Protein AF-A0A937ZPH6-F1 (afdb_monomer)

Solvent-accessible surface area (backbone atoms only — not comparable to full-atom values): 7398 Å² total; per-residue (Å²): 128,70,61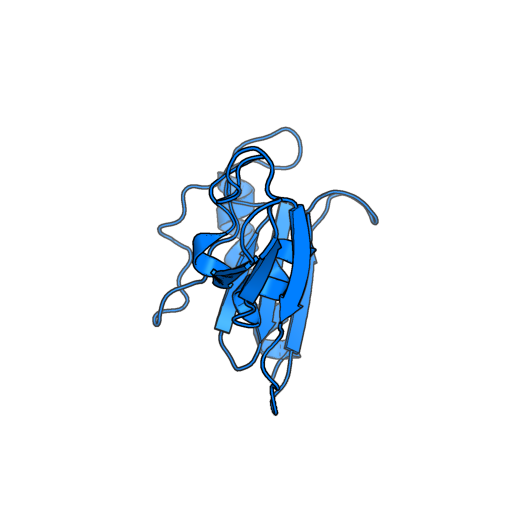,64,18,46,36,38,20,48,66,16,31,41,28,33,34,44,98,85,53,72,51,74,38,49,36,84,64,31,54,69,30,74,96,38,57,67,72,56,93,73,49,42,81,76,47,76,49,64,61,92,74,94,63,47,62,28,74,43,72,44,45,92,50,93,90,52,72,41,45,36,29,35,16,35,26,74,85,34,43,9,34,20,59,30,34,65,32,57,44,72,45,56,95,84,65,62,67,84,88,61,73,52,46,70,56,99,84,42,46,28,67,54,41,67,67,48,45,64,59,52,48,53,52,31,51,62,68,37,107

Sequence (131 aa):
ADYPVALLAAAAEIEVTSAREARKIPAREFFKGLFETALASGEIVTAIHIPAQCGKAAYEKLSLVVGDFAIVSVAVVEGRIAVGGCTPAPVLLGAEKDAAGLEFMNDQRASAAYRRKVLPEIIRRTVKRCS

Mean predicted aligned error: 3.23 Å

Foldseek 3Di:
DQVLQQQLQLQKWWWKDAPPDIDTHTSQQAWDFAVDGPDDPRIDGDDIGRPDAPAFKFKDFDFPDPPDQGCKIWIHGPNWIWMDPFARGIDTADPVNDDQPGDGDQDPGHGNVVSNVCVVVNRVVRVVVRD

pLDDT: mean 94.97, std 4.39, range [73.38, 98.62]

Structure (mmCIF, N/CA/C/O backbone):
data_AF-A0A937ZPH6-F1
#
_entry.id   AF-A0A937ZPH6-F1
#
loop_
_atom_site.group_PDB
_atom_site.id
_atom_site.type_symbol
_atom_site.label_atom_id
_atom_site.label_alt_id
_atom_site.label_comp_id
_atom_site.label_asym_id
_atom_site.label_entity_id
_atom_site.label_seq_id
_atom_site.pdbx_PDB_ins_code
_atom_site.Cartn_x
_atom_site.Cartn_y
_atom_site.Cartn_z
_atom_site.occupancy
_atom_site.B_iso_or_equiv
_atom_site.auth_seq_id
_atom_site.auth_comp_id
_atom_site.auth_asym_id
_atom_site.auth_atom_id
_atom_site.pdbx_PDB_model_num
ATOM 1 N N . ALA A 1 1 ? 3.275 7.443 1.120 1.00 84.31 1 ALA A N 1
ATOM 2 C CA . ALA A 1 1 ? 3.720 6.573 2.229 1.00 84.31 1 ALA A CA 1
ATOM 3 C C . ALA A 1 1 ? 3.919 5.155 1.706 1.00 84.31 1 ALA A C 1
ATOM 5 O O . ALA A 1 1 ? 3.234 4.793 0.756 1.00 84.31 1 ALA A O 1
ATOM 6 N N . AS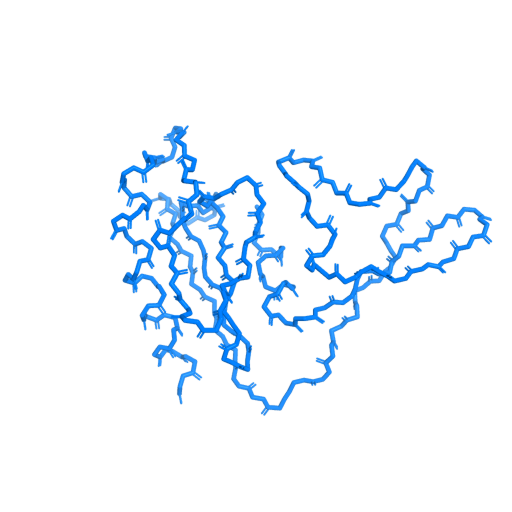P A 1 2 ? 4.836 4.382 2.292 1.00 92.75 2 ASP A N 1
ATOM 7 C CA . ASP A 1 2 ? 5.174 3.030 1.816 1.00 92.75 2 ASP A CA 1
ATOM 8 C C . ASP A 1 2 ? 4.249 1.942 2.411 1.00 92.75 2 ASP A C 1
ATOM 10 O O . ASP A 1 2 ? 3.799 1.048 1.695 1.00 92.75 2 ASP A O 1
ATOM 14 N N . TYR A 1 3 ? 3.870 2.063 3.692 1.00 95.31 3 TYR A N 1
ATOM 15 C CA . TYR A 1 3 ? 3.039 1.070 4.391 1.00 95.31 3 TYR A CA 1
ATOM 16 C C . TYR A 1 3 ? 1.689 0.748 3.728 1.00 95.31 3 TYR A C 1
ATOM 18 O O . TYR A 1 3 ? 1.369 -0.435 3.643 1.00 95.31 3 TYR A O 1
ATOM 26 N N . PRO A 1 4 ? 0.901 1.720 3.217 1.00 96.88 4 PRO A N 1
ATOM 27 C CA . PRO A 1 4 ? -0.414 1.424 2.644 1.00 96.88 4 PRO A CA 1
ATOM 28 C C . PRO A 1 4 ? -0.390 0.377 1.525 1.00 96.88 4 PRO A C 1
ATOM 30 O O . PRO A 1 4 ? -1.263 -0.483 1.463 1.00 96.88 4 PRO A O 1
ATOM 33 N N . VAL A 1 5 ? 0.641 0.406 0.676 1.00 97.75 5 VAL A N 1
ATOM 34 C CA . VAL A 1 5 ? 0.803 -0.543 -0.436 1.00 97.75 5 VAL A CA 1
ATOM 35 C C . VAL A 1 5 ? 1.112 -1.943 0.091 1.00 97.75 5 VAL A C 1
ATOM 37 O O . VAL A 1 5 ? 0.517 -2.920 -0.359 1.00 97.75 5 VAL A O 1
ATOM 40 N N . ALA A 1 6 ? 2.003 -2.043 1.081 1.00 97.12 6 ALA A N 1
ATOM 41 C CA . ALA A 1 6 ? 2.358 -3.315 1.705 1.00 97.12 6 ALA A CA 1
ATOM 42 C C . ALA A 1 6 ? 1.166 -3.944 2.443 1.00 97.12 6 ALA A C 1
ATOM 44 O O . ALA A 1 6 ? 0.889 -5.127 2.261 1.00 97.12 6 ALA A O 1
ATOM 45 N N . LEU A 1 7 ? 0.424 -3.148 3.219 1.00 97.81 7 LEU A N 1
ATOM 46 C CA . LEU A 1 7 ? -0.768 -3.604 3.941 1.00 97.81 7 LEU A CA 1
ATOM 47 C C . LEU A 1 7 ? -1.875 -4.063 2.989 1.00 97.81 7 LEU A C 1
ATOM 49 O O . LEU A 1 7 ? -2.535 -5.070 3.247 1.00 97.81 7 LEU A O 1
ATOM 53 N N . LEU A 1 8 ? -2.043 -3.361 1.867 1.00 97.62 8 LEU A N 1
ATOM 54 C CA . LEU A 1 8 ? -2.999 -3.737 0.836 1.00 97.62 8 LEU A CA 1
ATOM 55 C C . LEU A 1 8 ? -2.635 -5.076 0.177 1.00 97.62 8 LEU A C 1
ATOM 57 O O . LEU A 1 8 ? -3.492 -5.951 0.067 1.00 97.62 8 LEU A O 1
ATOM 61 N N . ALA A 1 9 ? -1.368 -5.273 -0.205 1.00 97.19 9 ALA A N 1
ATOM 62 C CA . ALA A 1 9 ? -0.902 -6.549 -0.756 1.00 97.19 9 ALA A CA 1
ATOM 63 C C . ALA A 1 9 ? -1.013 -7.698 0.261 1.00 97.19 9 ALA A C 1
ATOM 65 O O . ALA A 1 9 ? -1.369 -8.820 -0.103 1.00 97.19 9 ALA A O 1
ATOM 66 N N . ALA A 1 10 ? -0.756 -7.417 1.541 1.00 97.06 10 ALA A N 1
ATOM 67 C CA . ALA A 1 10 ? -0.835 -8.390 2.627 1.00 97.06 10 ALA A 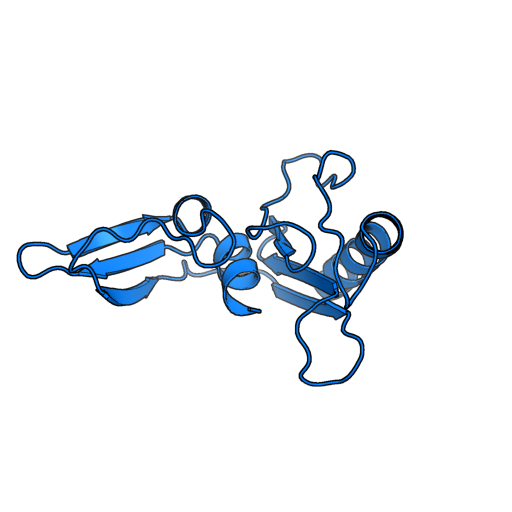CA 1
ATOM 68 C C . ALA A 1 10 ? -2.271 -8.746 3.052 1.00 97.06 10 ALA A C 1
ATOM 70 O O . ALA A 1 10 ? -2.436 -9.568 3.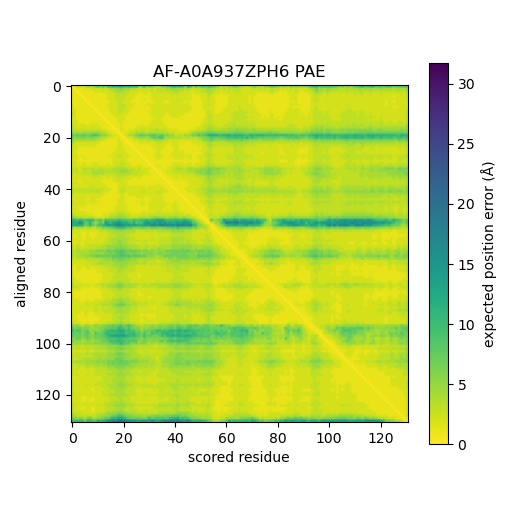948 1.00 97.06 10 ALA A O 1
ATOM 71 N N . ALA A 1 11 ? -3.296 -8.149 2.427 1.00 96.56 11 ALA A N 1
ATOM 72 C CA . ALA A 1 11 ? -4.696 -8.305 2.822 1.00 96.56 11 ALA A CA 1
ATOM 73 C C . ALA A 1 11 ? -4.918 -8.021 4.323 1.00 96.56 11 ALA A C 1
ATOM 75 O O . ALA A 1 11 ? -5.655 -8.736 4.997 1.00 96.56 11 ALA A O 1
ATOM 76 N N . ALA A 1 12 ? -4.239 -6.995 4.844 1.00 98.00 12 ALA A N 1
ATOM 77 C CA . ALA A 1 12 ? -4.312 -6.628 6.251 1.00 98.00 12 ALA A CA 1
ATOM 78 C C . ALA A 1 12 ? -5.679 -6.032 6.625 1.00 98.00 12 ALA A C 1
ATOM 80 O O . ALA A 1 12 ? -6.386 -5.470 5.782 1.00 98.00 12 ALA A O 1
ATOM 81 N N . GLU A 1 13 ? -6.001 -6.079 7.913 1.00 98.62 13 GLU A N 1
ATOM 82 C CA . GLU A 1 13 ? -7.107 -5.340 8.517 1.00 98.62 13 GLU A CA 1
ATOM 83 C C . GLU A 1 13 ? -6.558 -4.284 9.482 1.00 98.62 13 GLU A C 1
ATOM 85 O O . GLU A 1 13 ? -5.630 -4.538 10.252 1.00 98.62 13 GLU A O 1
ATOM 90 N N . ILE A 1 14 ? -7.132 -3.087 9.442 1.00 98.62 14 ILE A N 1
ATOM 91 C CA . ILE A 1 14 ? -6.789 -1.972 10.317 1.00 98.62 14 ILE A CA 1
ATOM 92 C C . ILE A 1 14 ? -7.825 -1.948 11.433 1.00 98.62 14 ILE A C 1
ATOM 94 O O . ILE A 1 14 ? -9.009 -1.737 11.173 1.00 98.62 14 ILE A O 1
ATOM 98 N N . GLU A 1 15 ? -7.389 -2.177 12.666 1.00 98.62 15 GLU A N 1
ATOM 99 C CA . GLU A 1 15 ? -8.245 -2.008 13.832 1.00 98.62 15 GLU A CA 1
ATOM 100 C C . GLU A 1 15 ? -8.289 -0.539 14.223 1.00 98.62 15 GLU A C 1
ATOM 102 O O . GLU A 1 15 ? -7.253 0.118 14.375 1.00 98.62 15 GLU A O 1
ATOM 107 N N . VAL A 1 16 ? -9.507 -0.043 14.386 1.00 98.56 16 VAL A N 1
ATOM 108 C CA . VAL A 1 16 ? -9.780 1.315 14.819 1.00 98.56 16 VAL A CA 1
ATOM 109 C C . VAL A 1 16 ? -10.670 1.272 16.048 1.00 98.56 16 VAL A C 1
ATOM 111 O O . VAL A 1 16 ? -11.585 0.451 16.136 1.00 98.56 16 VAL A O 1
ATOM 114 N N . THR A 1 17 ? -10.393 2.156 16.996 1.00 98.50 17 THR A N 1
ATOM 115 C CA . THR A 1 17 ? -11.116 2.252 18.263 1.00 98.50 17 THR A CA 1
ATOM 116 C C . THR A 1 17 ? -11.615 3.675 18.459 1.00 98.50 17 THR A C 1
ATOM 118 O O . THR A 1 17 ? -10.888 4.636 18.210 1.00 98.50 17 THR A O 1
ATOM 121 N N . SER A 1 18 ? -12.855 3.811 18.918 1.00 97.56 18 SER A N 1
ATOM 122 C CA . SER A 1 18 ? -13.443 5.057 19.412 1.00 97.56 18 SER A CA 1
ATOM 123 C C . SER A 1 18 ? -13.699 4.959 20.920 1.00 97.56 18 SER A C 1
ATOM 125 O O . SER A 1 18 ? -13.430 3.941 21.552 1.00 97.56 18 SER A O 1
ATOM 127 N N . ALA A 1 19 ? -14.299 5.991 21.515 1.00 96.38 19 ALA A N 1
ATOM 128 C CA . ALA A 1 19 ? -14.730 5.940 22.915 1.00 96.38 19 ALA A CA 1
ATOM 129 C C . ALA A 1 19 ? -15.818 4.882 23.206 1.00 96.38 19 ALA A C 1
ATOM 131 O O . ALA A 1 19 ? -16.111 4.627 24.371 1.00 96.38 19 ALA A O 1
ATOM 132 N N . ARG A 1 20 ? -16.468 4.319 22.176 1.00 94.06 20 ARG A N 1
ATOM 133 C CA . ARG A 1 20 ? -17.637 3.435 22.333 1.00 94.06 20 ARG A CA 1
ATOM 134 C C . ARG A 1 20 ? -17.400 2.014 21.843 1.00 94.06 20 ARG A C 1
ATOM 136 O O . ARG A 1 20 ? -17.955 1.084 22.415 1.00 94.06 20 ARG A O 1
ATOM 143 N N . GLU A 1 21 ? -16.621 1.853 20.781 1.00 94.69 21 GLU A N 1
ATOM 144 C CA . GLU A 1 21 ? -16.471 0.576 20.087 1.00 94.69 21 GLU A CA 1
ATOM 145 C C . GLU A 1 21 ? -15.111 0.451 19.398 1.00 94.69 21 GLU A C 1
ATOM 147 O O . GLU A 1 21 ? -14.438 1.452 19.139 1.00 94.69 21 GLU A O 1
ATOM 152 N N . ALA A 1 22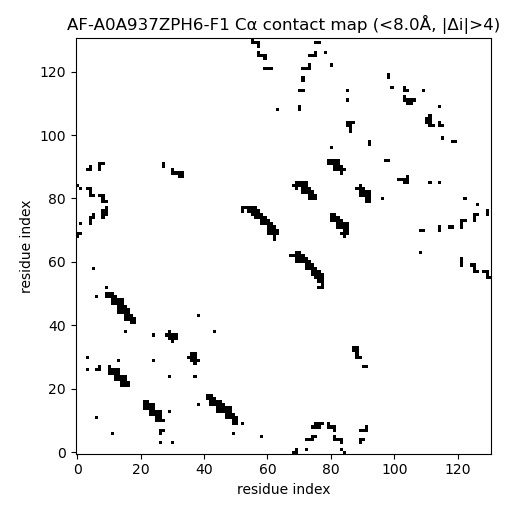 ? -14.751 -0.788 19.068 1.00 96.88 22 ALA A N 1
ATOM 153 C CA . ALA A 1 22 ? -13.636 -1.120 18.197 1.00 96.88 22 ALA A CA 1
ATOM 154 C C . ALA A 1 22 ? -14.145 -1.918 16.992 1.00 96.88 22 ALA A C 1
ATOM 156 O O . ALA A 1 22 ? -15.028 -2.768 17.125 1.00 96.88 22 ALA A O 1
ATOM 157 N N . ARG A 1 23 ? -13.574 -1.660 15.816 1.00 97.62 23 ARG A N 1
ATOM 158 C CA . ARG A 1 23 ? -13.896 -2.374 14.575 1.00 97.62 23 ARG A CA 1
ATOM 159 C C . ARG A 1 23 ? -12.648 -2.581 13.731 1.00 97.62 23 ARG A C 1
ATOM 161 O O . ARG A 1 23 ? -11.660 -1.866 13.874 1.00 97.62 23 ARG A O 1
ATOM 168 N N . LYS A 1 24 ? -12.709 -3.545 12.816 1.00 98.44 24 LYS A N 1
ATOM 169 C CA . LYS A 1 24 ? -11.650 -3.806 11.837 1.00 98.44 24 LYS A CA 1
ATOM 170 C C . LYS A 1 24 ? -12.107 -3.387 10.447 1.00 98.44 24 LYS A C 1
ATOM 172 O O . LYS A 1 24 ? -13.238 -3.667 10.057 1.00 98.44 24 LYS A O 1
ATOM 177 N N . ILE A 1 25 ? -11.230 -2.713 9.712 1.00 98.50 25 ILE A N 1
ATOM 178 C CA . ILE A 1 25 ? -11.471 -2.246 8.346 1.00 98.50 25 ILE A CA 1
ATOM 179 C C . ILE A 1 25 ? -10.452 -2.921 7.424 1.00 98.50 25 ILE A C 1
ATOM 181 O O . ILE A 1 25 ? -9.250 -2.762 7.649 1.00 98.50 25 ILE A O 1
ATOM 185 N N . PRO A 1 26 ? -10.871 -3.637 6.368 1.00 98.38 26 PRO A N 1
ATOM 186 C CA . PRO A 1 26 ? -9.935 -4.187 5.393 1.00 98.38 26 PRO A CA 1
ATOM 187 C C . PRO A 1 26 ? -9.056 -3.091 4.772 1.00 98.38 26 PRO A C 1
ATOM 189 O O . PRO A 1 26 ? -9.549 -2.021 4.417 1.00 98.38 26 PRO A O 1
ATOM 192 N N . ALA A 1 27 ? -7.766 -3.354 4.549 1.00 98.00 27 ALA A N 1
ATOM 193 C CA . ALA A 1 27 ? -6.840 -2.378 3.958 1.00 98.00 27 ALA A CA 1
ATOM 194 C C . ALA A 1 27 ? -7.310 -1.850 2.594 1.00 98.00 27 ALA A C 1
ATOM 196 O O . ALA A 1 27 ? -7.144 -0.668 2.297 1.00 98.00 27 ALA A O 1
ATOM 197 N N . ARG A 1 28 ? -7.973 -2.701 1.801 1.00 96.81 28 ARG A N 1
ATOM 198 C CA . ARG A 1 28 ? -8.609 -2.333 0.521 1.00 96.81 28 ARG A CA 1
ATOM 199 C C . ARG A 1 28 ? -9.724 -1.293 0.647 1.00 96.81 28 ARG A C 1
ATOM 201 O O . ARG A 1 28 ? -10.073 -0.651 -0.334 1.00 96.81 28 ARG A O 1
ATOM 208 N N . GLU A 1 29 ? -10.293 -1.146 1.837 1.00 97.88 29 GLU A N 1
ATOM 209 C CA . GLU A 1 29 ? -11.372 -0.209 2.135 1.00 97.88 29 GLU A CA 1
ATOM 210 C C . GLU A 1 29 ? -10.887 0.969 2.984 1.00 97.88 29 GLU A C 1
ATOM 212 O O . GLU A 1 29 ? -11.569 1.989 3.021 1.00 97.88 29 GLU A O 1
ATOM 217 N N . PHE A 1 30 ? -9.723 0.864 3.629 1.00 98.25 30 PHE A N 1
ATOM 218 C CA . PHE A 1 30 ? -9.215 1.878 4.548 1.00 98.25 30 PHE A CA 1
ATOM 219 C C . PHE A 1 30 ? -8.653 3.119 3.846 1.00 98.25 30 PHE A C 1
ATOM 221 O O . PHE A 1 30 ? -8.907 4.232 4.296 1.00 98.25 30 PHE A O 1
ATOM 228 N N . PHE A 1 31 ? -7.898 2.958 2.755 1.00 97.00 31 PHE A N 1
ATOM 229 C CA . PHE A 1 31 ? -7.270 4.080 2.047 1.00 97.00 31 PHE A CA 1
ATOM 230 C C . PHE A 1 31 ? -8.198 4.605 0.948 1.00 97.00 31 PHE A C 1
ATOM 232 O O . PHE A 1 31 ? -8.498 3.876 0.006 1.00 97.00 31 PHE A O 1
ATOM 239 N N . LYS A 1 32 ? -8.658 5.856 1.065 1.00 94.69 32 LYS A N 1
ATOM 240 C CA . LYS A 1 32 ? -9.647 6.443 0.141 1.00 94.69 32 LYS A CA 1
ATOM 241 C C . LYS A 1 32 ? -9.039 7.421 -0.859 1.00 94.69 32 LYS A C 1
ATOM 243 O O . LYS A 1 32 ? -9.518 7.523 -1.982 1.00 94.69 32 LYS A O 1
ATOM 248 N N . GLY A 1 33 ? -7.945 8.078 -0.486 1.00 92.50 33 GLY A N 1
ATOM 249 C CA . GLY A 1 33 ? -7.294 9.073 -1.328 1.00 92.50 33 GLY A CA 1
ATOM 250 C C . GLY A 1 33 ? -6.069 9.681 -0.662 1.00 92.50 33 GLY A C 1
ATOM 251 O O . GLY A 1 33 ? -5.572 9.194 0.359 1.00 92.50 33 GLY A O 1
ATOM 252 N N . LEU A 1 34 ? -5.587 10.781 -1.236 1.00 90.69 34 LEU A N 1
ATOM 253 C CA . LEU A 1 34 ? -4.506 11.559 -0.641 1.00 90.69 34 LEU A CA 1
ATOM 254 C C . LEU A 1 34 ? -5.000 12.181 0.662 1.00 90.69 34 LEU A C 1
ATOM 256 O O . LEU A 1 34 ? -5.928 12.980 0.651 1.00 90.69 34 LEU A O 1
ATOM 260 N N . PHE A 1 35 ? -4.354 11.819 1.772 1.00 90.94 35 PHE A N 1
ATOM 261 C CA . PHE A 1 35 ? -4.726 12.264 3.120 1.00 90.94 35 PHE A CA 1
ATOM 262 C C . PHE A 1 35 ? -6.149 11.875 3.557 1.00 90.94 35 PHE A C 1
ATOM 264 O O . PHE A 1 35 ? -6.648 12.412 4.541 1.00 90.94 35 PHE A O 1
ATOM 271 N N . GLU A 1 36 ? -6.775 10.909 2.881 1.00 95.69 36 GLU A N 1
ATOM 272 C CA . GLU A 1 36 ? -8.139 10.471 3.172 1.00 95.69 36 GLU A CA 1
ATOM 273 C C . GLU A 1 36 ? -8.181 8.975 3.503 1.00 95.69 36 GLU A C 1
ATOM 275 O O . GLU A 1 36 ? -7.628 8.128 2.788 1.00 95.69 36 GLU A O 1
ATOM 280 N N . THR A 1 37 ? -8.856 8.646 4.605 1.00 97.44 37 THR A N 1
ATOM 281 C CA . THR A 1 37 ? -9.021 7.275 5.101 1.00 97.44 37 THR A CA 1
ATOM 282 C C . THR A 1 37 ? -10.475 7.008 5.481 1.00 97.44 37 THR A C 1
ATOM 284 O O . THR A 1 37 ? -11.282 7.928 5.545 1.00 97.44 37 THR A O 1
ATOM 287 N N . ALA A 1 38 ? -10.807 5.752 5.771 1.00 97.88 38 ALA A N 1
ATOM 288 C CA . ALA A 1 38 ? -12.124 5.343 6.260 1.00 97.88 38 ALA A CA 1
ATOM 289 C C . ALA A 1 38 ? -12.364 5.620 7.762 1.00 97.88 38 ALA A C 1
ATOM 291 O O . ALA A 1 38 ? -13.345 5.110 8.314 1.00 97.88 38 ALA A O 1
ATOM 292 N N . LEU A 1 39 ? -11.467 6.362 8.426 1.00 98.06 39 LEU A N 1
ATOM 293 C CA . LEU A 1 39 ? -11.635 6.764 9.822 1.00 98.06 39 LEU A CA 1
ATOM 294 C C . LEU A 1 39 ? -12.807 7.738 9.966 1.00 98.06 39 LEU A C 1
ATOM 296 O O . LEU A 1 39 ? -12.887 8.747 9.265 1.00 98.06 39 LEU A O 1
ATOM 300 N N . ALA A 1 40 ? -13.683 7.458 10.921 1.00 96.88 40 ALA A N 1
ATOM 301 C CA . ALA A 1 40 ? -14.682 8.393 11.403 1.00 96.88 40 ALA A CA 1
ATOM 302 C C . ALA A 1 40 ? -14.087 9.340 12.459 1.00 96.88 40 ALA A C 1
ATOM 304 O O . ALA A 1 40 ? -13.026 9.100 13.042 1.00 96.88 40 ALA A O 1
ATOM 305 N N . SER A 1 41 ? -14.796 10.434 12.737 1.00 96.12 41 SER A N 1
ATOM 306 C CA . SER A 1 41 ? -14.387 11.387 13.771 1.00 96.12 41 SER A CA 1
ATOM 307 C C . SER A 1 41 ? -14.291 10.712 15.143 1.00 96.12 41 SER A C 1
ATOM 309 O O . SER A 1 41 ? -15.249 10.097 15.607 1.00 96.12 41 SER A O 1
ATOM 311 N N . GLY A 1 42 ? -13.150 10.881 15.814 1.00 97.12 42 GLY A N 1
ATOM 312 C CA . GLY A 1 42 ? -12.886 10.292 17.129 1.00 97.12 42 GLY A CA 1
ATOM 313 C C . GLY A 1 42 ? -12.407 8.837 17.097 1.00 97.12 42 GLY A C 1
ATOM 314 O O . GLY A 1 42 ? -12.205 8.263 18.166 1.00 97.12 42 GLY A O 1
ATOM 315 N N . GLU A 1 43 ? -12.209 8.246 15.914 1.00 98.12 43 GLU A N 1
ATOM 316 C CA . GLU A 1 43 ? -11.524 6.959 15.777 1.00 98.12 43 GLU A CA 1
ATOM 317 C C . GLU A 1 43 ? -10.002 7.139 15.756 1.00 98.12 43 GLU A C 1
ATOM 319 O O . GLU A 1 43 ? -9.467 8.067 15.143 1.00 98.12 43 GLU A O 1
ATOM 324 N N . ILE A 1 44 ? -9.298 6.202 16.388 1.00 98.12 44 ILE A N 1
ATOM 325 C CA . ILE A 1 44 ? -7.842 6.068 16.322 1.00 98.12 44 ILE A CA 1
ATOM 326 C C . ILE A 1 44 ? -7.472 4.664 15.846 1.00 98.12 44 ILE A C 1
ATOM 328 O O . ILE A 1 44 ? -8.126 3.691 16.210 1.00 98.12 44 ILE A O 1
ATOM 332 N N . VAL A 1 45 ? -6.413 4.544 15.045 1.00 98.19 45 VAL A N 1
ATOM 333 C CA . VAL A 1 45 ? -5.849 3.235 14.680 1.00 98.19 45 VAL A CA 1
ATOM 334 C C . VAL A 1 45 ? -5.132 2.658 15.898 1.00 98.19 45 VAL A C 1
ATOM 336 O O . VAL A 1 45 ? -4.208 3.287 16.413 1.00 98.19 45 VAL A O 1
ATOM 339 N N . THR A 1 46 ? -5.536 1.470 16.347 1.00 98.44 46 THR A N 1
ATOM 340 C CA . THR A 1 46 ? -4.972 0.811 17.540 1.00 98.44 46 THR A CA 1
ATOM 341 C C . THR A 1 46 ? -4.134 -0.413 17.210 1.00 98.44 46 THR A C 1
ATOM 343 O O . THR A 1 46 ? -3.189 -0.715 17.937 1.00 98.44 46 THR A O 1
ATOM 346 N N . ALA A 1 47 ? -4.427 -1.098 16.105 1.00 98.25 47 ALA A N 1
ATOM 347 C CA . ALA A 1 47 ? -3.662 -2.259 15.675 1.00 98.25 47 ALA A CA 1
ATOM 348 C C . ALA A 1 47 ? -3.731 -2.465 14.160 1.00 98.25 47 ALA A C 1
ATOM 350 O O . ALA A 1 47 ? -4.641 -1.998 13.474 1.00 98.25 47 ALA A O 1
ATOM 351 N N . ILE A 1 48 ? -2.762 -3.219 13.648 1.00 98.25 48 ILE A N 1
ATOM 352 C CA . ILE A 1 48 ? -2.756 -3.731 12.281 1.00 98.25 48 ILE A CA 1
ATOM 353 C C . ILE A 1 48 ? -2.708 -5.251 12.369 1.00 98.25 48 ILE A C 1
ATOM 355 O O . ILE A 1 48 ? -1.754 -5.820 12.898 1.00 98.25 48 ILE A O 1
ATOM 359 N N . HIS A 1 49 ? -3.734 -5.905 11.838 1.00 98.00 49 HIS A N 1
ATOM 360 C CA . HIS A 1 49 ? -3.839 -7.356 11.789 1.00 98.00 49 HIS A CA 1
ATOM 361 C C . HIS A 1 49 ? -3.380 -7.824 10.416 1.00 98.00 49 HIS A C 1
ATOM 363 O O . HIS A 1 49 ? -4.048 -7.587 9.410 1.00 98.00 49 HIS A O 1
ATOM 369 N N . ILE A 1 50 ? -2.220 -8.470 10.368 1.00 96.50 50 ILE A N 1
ATOM 370 C CA . ILE A 1 50 ? -1.698 -9.073 9.143 1.00 96.50 50 ILE A CA 1
ATOM 371 C C . ILE A 1 50 ? -1.990 -10.573 9.228 1.00 96.50 50 ILE A C 1
ATOM 373 O O . ILE A 1 50 ? -1.492 -11.218 10.156 1.00 96.50 50 ILE A O 1
ATOM 377 N N . PRO A 1 51 ? -2.790 -11.144 8.308 1.00 93.88 51 PRO A N 1
ATOM 378 C C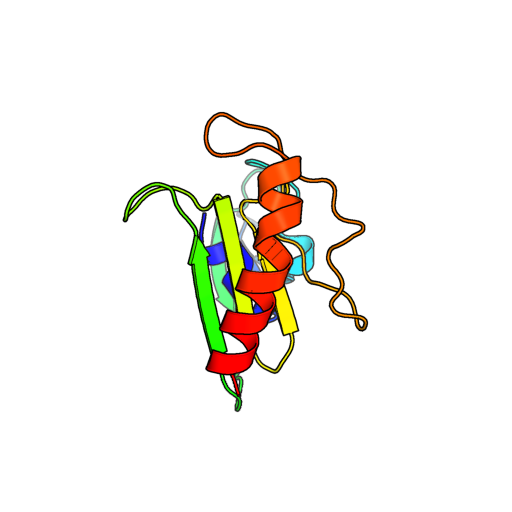A . PRO A 1 51 ? -3.028 -12.577 8.312 1.00 93.88 51 PRO A CA 1
ATOM 379 C C . PRO A 1 51 ? -1.700 -13.308 8.127 1.00 93.88 51 PRO A C 1
ATOM 381 O O . PRO A 1 51 ? -0.849 -12.845 7.364 1.00 93.88 51 PRO A O 1
ATOM 384 N N . ALA A 1 52 ? -1.524 -14.444 8.801 1.00 92.44 52 ALA A N 1
ATOM 385 C CA . ALA A 1 52 ? -0.351 -15.281 8.584 1.00 92.44 52 ALA A CA 1
ATOM 386 C C . ALA A 1 52 ? -0.260 -15.649 7.094 1.00 92.44 52 ALA A C 1
ATOM 388 O O . ALA A 1 52 ? -1.221 -16.149 6.511 1.00 92.44 52 ALA A O 1
ATOM 389 N N . GLN A 1 53 ? 0.888 -15.361 6.486 1.00 85.19 53 GLN A N 1
ATOM 390 C CA . GLN A 1 53 ? 1.199 -15.706 5.101 1.00 85.19 53 GLN A CA 1
ATOM 391 C C . GLN A 1 53 ? 2.294 -16.776 5.128 1.00 85.19 53 GLN A C 1
ATOM 393 O O . GLN A 1 53 ? 3.216 -16.685 5.941 1.00 85.19 53 GLN A O 1
ATOM 398 N N . CYS A 1 54 ? 2.202 -17.788 4.271 1.00 73.38 54 CYS A N 1
ATOM 399 C CA . CYS A 1 54 ? 3.182 -18.881 4.195 1.00 73.38 54 CYS A CA 1
ATOM 400 C C . CYS A 1 54 ? 4.127 -18.742 2.991 1.00 73.38 54 CYS A C 1
ATOM 402 O O . CYS A 1 54 ? 5.039 -19.547 2.811 1.00 73.38 54 CYS A O 1
ATOM 404 N N . GLY A 1 55 ? 3.899 -17.735 2.161 1.00 78.88 55 GLY A N 1
ATOM 405 C CA . GLY A 1 55 ? 4.567 -17.484 0.905 1.00 78.88 55 GLY A CA 1
ATOM 406 C C . GLY A 1 55 ? 5.469 -16.265 0.946 1.00 78.88 55 GLY A C 1
ATOM 407 O O . GLY A 1 55 ? 5.705 -15.620 1.969 1.00 78.88 55 GLY A O 1
ATOM 408 N N . LYS A 1 56 ? 6.034 -15.977 -0.221 1.00 89.88 56 LYS A N 1
ATOM 409 C CA . LYS A 1 56 ? 7.045 -14.940 -0.391 1.00 89.88 56 LYS A CA 1
ATOM 410 C C . LYS A 1 56 ? 6.405 -13.553 -0.448 1.00 89.88 56 LYS A C 1
ATOM 412 O O . LYS A 1 56 ? 5.260 -13.385 -0.883 1.00 89.88 56 LYS A O 1
ATOM 417 N N . ALA A 1 57 ? 7.190 -12.562 -0.039 1.00 95.56 57 ALA A N 1
ATOM 418 C CA . ALA A 1 57 ? 6.859 -11.156 -0.172 1.00 95.56 57 ALA A CA 1
ATOM 419 C C . ALA A 1 57 ? 8.033 -10.383 -0.782 1.00 95.56 57 ALA A C 1
ATOM 421 O O . ALA A 1 57 ? 9.196 -10.686 -0.514 1.00 95.56 57 ALA A O 1
ATOM 422 N N . ALA A 1 58 ? 7.729 -9.365 -1.583 1.00 97.19 58 ALA A N 1
ATOM 423 C CA . ALA A 1 58 ? 8.715 -8.447 -2.139 1.00 97.19 58 ALA A CA 1
ATOM 424 C C . ALA A 1 58 ? 8.154 -7.024 -2.200 1.00 97.19 58 ALA A C 1
ATOM 426 O O . ALA A 1 58 ? 6.961 -6.821 -2.423 1.00 97.19 58 ALA A O 1
ATOM 427 N N . TYR A 1 59 ? 9.031 -6.038 -2.033 1.00 97.44 59 TYR A N 1
ATOM 428 C CA . TYR A 1 59 ? 8.711 -4.623 -2.185 1.00 97.44 59 TYR A CA 1
ATOM 429 C C . TYR A 1 59 ? 9.780 -3.944 -3.035 1.00 97.44 59 TYR A C 1
ATOM 431 O O . TYR A 1 59 ? 10.975 -4.133 -2.800 1.00 97.44 59 TYR A O 1
ATOM 439 N N . GLU A 1 60 ? 9.362 -3.139 -4.005 1.00 97.31 60 GLU A N 1
ATOM 440 C CA . GLU A 1 60 ? 10.262 -2.302 -4.792 1.00 97.31 60 GLU A CA 1
ATOM 441 C C . GLU A 1 60 ? 9.724 -0.878 -4.874 1.00 97.31 60 GLU A C 1
ATOM 443 O O . GLU A 1 60 ? 8.523 -0.641 -5.022 1.00 97.31 60 GLU A O 1
ATOM 448 N N . LYS A 1 61 ? 10.641 0.081 -4.767 1.00 97.06 61 LYS A N 1
ATOM 449 C CA . LYS A 1 61 ? 10.354 1.510 -4.749 1.00 97.06 61 LYS A CA 1
ATOM 450 C C . LYS A 1 61 ? 11.272 2.213 -5.733 1.00 97.06 61 LYS A C 1
ATOM 452 O O . LYS A 1 61 ? 12.491 2.125 -5.612 1.00 97.06 61 LYS A O 1
ATOM 457 N N . LEU A 1 62 ? 10.674 2.947 -6.663 1.00 97.31 62 LEU A N 1
ATOM 458 C CA . LEU A 1 62 ? 11.368 3.912 -7.503 1.00 97.31 62 LEU A CA 1
ATOM 459 C C . LEU A 1 62 ? 11.128 5.308 -6.927 1.00 97.31 62 LEU A C 1
ATOM 461 O O . LEU A 1 62 ? 9.985 5.755 -6.850 1.00 97.31 62 LEU A O 1
ATOM 465 N N . SER A 1 63 ? 12.193 6.003 -6.546 1.00 96.75 63 SER A N 1
ATOM 466 C CA . SER A 1 63 ? 12.175 7.390 -6.067 1.00 96.75 63 SER A CA 1
ATOM 467 C C . SER A 1 63 ? 13.297 8.189 -6.736 1.00 96.75 63 SER A C 1
ATOM 469 O O . SER A 1 63 ? 14.171 7.601 -7.372 1.00 96.75 63 SER A O 1
ATOM 471 N N . LEU A 1 64 ? 13.256 9.523 -6.638 1.00 94.44 64 LEU A N 1
ATOM 472 C CA . LEU A 1 64 ? 14.303 10.386 -7.206 1.00 94.44 64 LEU A CA 1
ATOM 473 C C . LEU A 1 64 ? 15.631 10.193 -6.471 1.00 94.44 64 LEU A C 1
ATOM 475 O O . LEU A 1 64 ? 16.669 9.994 -7.095 1.00 94.44 64 LEU A O 1
ATOM 479 N N . VAL A 1 65 ? 15.571 10.201 -5.140 1.00 94.81 65 VAL A N 1
ATOM 480 C CA . VAL A 1 65 ? 16.695 9.875 -4.262 1.00 94.81 65 VAL A CA 1
ATOM 481 C C . VAL A 1 65 ? 16.266 8.896 -3.172 1.00 94.81 65 VAL A C 1
ATOM 483 O O . VAL A 1 65 ? 15.078 8.617 -2.974 1.00 94.81 65 VAL A O 1
ATOM 486 N N . VAL A 1 66 ? 17.239 8.329 -2.463 1.00 90.31 66 VAL A N 1
ATOM 487 C CA . VAL A 1 66 ? 16.969 7.474 -1.302 1.00 90.31 66 VAL A CA 1
ATOM 488 C C . VAL A 1 66 ? 16.284 8.309 -0.217 1.00 90.31 66 VAL A C 1
ATOM 490 O O . VAL A 1 66 ? 16.735 9.402 0.104 1.00 90.31 66 VAL A O 1
ATOM 493 N N . GLY A 1 67 ? 15.188 7.790 0.339 1.00 88.88 67 GLY A N 1
ATOM 494 C CA . GLY A 1 67 ? 14.390 8.470 1.368 1.00 88.88 67 GLY A CA 1
ATOM 495 C C . GLY A 1 67 ? 13.188 9.256 0.835 1.00 88.88 67 GLY A C 1
ATOM 496 O O . GLY A 1 67 ? 12.241 9.478 1.586 1.00 88.88 67 GLY A O 1
ATOM 497 N N . ASP A 1 68 ? 13.153 9.586 -0.459 1.00 92.81 68 ASP A N 1
ATOM 498 C CA . ASP A 1 68 ? 12.026 10.306 -1.059 1.00 92.81 68 ASP A CA 1
ATOM 499 C C . ASP A 1 68 ? 10.734 9.484 -1.109 1.00 92.81 68 ASP A C 1
ATOM 501 O O . ASP A 1 68 ? 10.727 8.249 -1.059 1.00 92.81 68 ASP A O 1
ATOM 505 N N . PHE A 1 69 ? 9.605 10.171 -1.292 1.00 92.75 69 PHE A N 1
ATOM 506 C CA . PHE A 1 69 ? 8.360 9.511 -1.677 1.00 92.75 69 PHE A CA 1
ATOM 507 C C . PHE A 1 69 ? 8.485 8.833 -3.047 1.00 92.75 69 PHE A C 1
ATOM 509 O O . PHE A 1 69 ? 9.165 9.314 -3.953 1.00 92.75 69 PHE A O 1
ATOM 516 N N . ALA A 1 70 ? 7.798 7.702 -3.193 1.00 95.44 70 ALA A N 1
ATOM 517 C CA . ALA A 1 70 ? 7.844 6.897 -4.402 1.00 95.44 70 ALA A CA 1
ATOM 518 C C . ALA A 1 70 ? 7.224 7.625 -5.610 1.00 95.44 70 ALA A C 1
ATOM 520 O O . ALA A 1 70 ? 6.120 8.164 -5.525 1.00 95.44 70 ALA A O 1
ATOM 521 N N . ILE A 1 71 ? 7.903 7.555 -6.755 1.00 97.12 71 ILE A N 1
ATOM 522 C CA . ILE A 1 71 ? 7.300 7.744 -8.079 1.00 97.12 71 ILE A CA 1
ATOM 523 C C . ILE A 1 71 ? 6.390 6.548 -8.389 1.00 97.12 71 ILE A C 1
ATOM 525 O O . ILE A 1 71 ? 5.253 6.693 -8.825 1.00 97.12 71 ILE A O 1
ATOM 529 N N . VAL A 1 72 ? 6.877 5.338 -8.148 1.00 97.56 72 VAL A N 1
ATOM 530 C CA . VAL A 1 72 ? 6.053 4.129 -8.128 1.00 97.56 72 VAL A CA 1
ATOM 531 C C . VAL A 1 72 ? 6.580 3.236 -7.020 1.00 97.56 72 VAL A C 1
ATOM 533 O O . VAL A 1 72 ? 7.792 3.153 -6.802 1.00 97.56 72 VAL A O 1
ATOM 536 N N . SER A 1 73 ? 5.681 2.563 -6.325 1.00 97.94 73 SER A N 1
ATOM 537 C CA . SER A 1 73 ? 6.031 1.441 -5.469 1.00 97.94 73 SER A CA 1
ATOM 538 C C . SER A 1 73 ? 5.147 0.249 -5.773 1.00 97.94 73 SER A C 1
ATOM 540 O O . SER A 1 73 ? 3.999 0.409 -6.188 1.00 97.94 73 SER A O 1
ATOM 542 N N . VAL A 1 74 ? 5.705 -0.942 -5.591 1.00 98.38 74 VAL A N 1
ATOM 543 C CA . VAL A 1 74 ? 5.024 -2.213 -5.818 1.00 98.38 74 VAL A CA 1
ATOM 544 C C . VAL A 1 74 ? 5.287 -3.113 -4.623 1.00 98.38 74 VAL A C 1
ATOM 546 O O . VAL A 1 74 ? 6.438 -3.308 -4.238 1.00 98.38 74 VAL A O 1
ATOM 549 N N . ALA A 1 75 ? 4.223 -3.671 -4.054 1.00 98.12 75 ALA A N 1
ATOM 550 C CA . ALA A 1 75 ? 4.290 -4.744 -3.074 1.00 98.12 75 ALA A CA 1
ATOM 551 C C . ALA A 1 75 ? 3.679 -6.013 -3.669 1.00 98.12 75 ALA A C 1
ATOM 553 O O . ALA A 1 75 ? 2.605 -5.965 -4.272 1.00 98.12 75 ALA A O 1
ATOM 554 N N . VAL A 1 76 ? 4.350 -7.144 -3.470 1.00 97.38 76 VAL A N 1
ATOM 555 C CA . VAL A 1 76 ? 3.844 -8.474 -3.808 1.00 97.38 76 VAL A CA 1
ATOM 556 C C . VAL A 1 76 ? 3.815 -9.310 -2.538 1.00 97.38 76 VAL A C 1
ATOM 558 O O . VAL A 1 76 ? 4.831 -9.390 -1.854 1.00 97.38 76 VAL A O 1
ATOM 561 N N . VAL A 1 77 ? 2.671 -9.916 -2.219 1.00 96.19 77 VAL A N 1
ATOM 562 C CA . VAL A 1 77 ? 2.507 -10.847 -1.087 1.00 96.19 77 VAL A CA 1
ATOM 563 C C . VAL A 1 77 ? 1.557 -11.957 -1.521 1.00 96.19 77 VAL A C 1
ATOM 565 O O . VAL A 1 77 ? 0.433 -11.663 -1.920 1.00 96.19 77 VAL A O 1
ATOM 568 N N . GLU A 1 78 ? 1.987 -13.221 -1.477 1.00 92.00 78 GLU A N 1
ATOM 569 C CA . GLU A 1 78 ? 1.184 -14.368 -1.964 1.00 92.00 78 GLU A CA 1
ATOM 570 C C . GLU A 1 78 ? 0.624 -14.158 -3.385 1.00 92.00 78 GLU A C 1
ATOM 572 O O . GLU A 1 78 ? -0.530 -14.452 -3.692 1.00 92.00 78 GLU A O 1
ATOM 577 N N . GLY A 1 79 ? 1.414 -13.537 -4.264 1.00 92.31 79 GLY A N 1
ATOM 578 C CA . GLY A 1 79 ? 1.001 -13.244 -5.638 1.00 92.31 79 GLY A CA 1
ATOM 579 C C . GLY A 1 79 ? -0.029 -12.116 -5.801 1.00 92.31 79 GLY A C 1
ATOM 580 O O . GLY A 1 79 ? -0.317 -11.756 -6.948 1.00 92.31 79 GLY A O 1
ATOM 581 N N . ARG A 1 80 ? -0.539 -11.523 -4.710 1.00 94.94 80 ARG A N 1
ATOM 582 C CA . ARG A 1 80 ? -1.297 -10.262 -4.737 1.00 94.94 80 ARG A CA 1
ATOM 583 C C . ARG A 1 80 ? -0.340 -9.117 -5.010 1.00 94.94 80 ARG A C 1
ATOM 585 O O . ARG A 1 80 ? 0.692 -9.022 -4.355 1.00 94.94 80 ARG A O 1
ATOM 592 N N . ILE A 1 81 ? -0.689 -8.256 -5.961 1.00 97.50 81 ILE A N 1
ATOM 593 C CA . ILE A 1 81 ? 0.145 -7.129 -6.379 1.00 97.50 81 ILE A CA 1
ATOM 594 C C . ILE A 1 81 ? -0.586 -5.842 -6.027 1.00 97.50 81 ILE A C 1
ATOM 596 O O . ILE A 1 81 ? -1.663 -5.582 -6.559 1.00 97.50 81 ILE A O 1
ATOM 600 N N . ALA A 1 82 ? 0.004 -5.038 -5.150 1.00 98.06 82 ALA A N 1
ATOM 601 C CA . ALA A 1 82 ? -0.454 -3.685 -4.882 1.00 98.06 82 ALA A CA 1
ATOM 602 C C . ALA A 1 82 ? 0.558 -2.676 -5.419 1.00 98.06 82 ALA A C 1
ATOM 604 O O . ALA A 1 82 ? 1.769 -2.889 -5.340 1.00 98.06 82 ALA A O 1
ATOM 605 N N . VAL A 1 83 ? 0.053 -1.563 -5.938 1.00 97.94 83 VAL A N 1
ATOM 606 C CA . VAL A 1 83 ? 0.855 -0.452 -6.443 1.00 97.94 83 VAL A CA 1
ATOM 607 C C . VAL A 1 83 ? 0.536 0.820 -5.670 1.00 97.94 83 VAL A C 1
ATOM 609 O O . VAL A 1 83 ? -0.576 1.005 -5.177 1.00 97.94 83 VAL A O 1
ATOM 612 N N . GLY A 1 84 ? 1.508 1.717 -5.556 1.00 97.06 84 GLY A N 1
ATOM 613 C CA . GLY A 1 84 ? 1.294 3.023 -4.948 1.00 97.06 84 GLY A CA 1
ATOM 614 C C . GLY A 1 84 ? 2.272 4.077 -5.424 1.00 97.06 84 GLY A C 1
ATOM 615 O O . GLY A 1 84 ? 3.067 3.869 -6.342 1.00 97.06 84 GLY A O 1
ATOM 616 N N . GLY A 1 85 ? 2.127 5.269 -4.850 1.00 94.94 85 GLY A N 1
ATOM 617 C CA . GLY A 1 85 ? 2.853 6.471 -5.254 1.00 94.94 85 GLY A CA 1
ATOM 618 C C . GLY A 1 85 ? 2.378 7.070 -6.578 1.00 94.94 85 GLY A C 1
ATOM 619 O O . GLY A 1 85 ? 2.567 8.262 -6.776 1.00 94.94 85 GLY A O 1
ATOM 620 N N . CYS A 1 86 ? 1.750 6.282 -7.455 1.00 94.94 86 CYS A N 1
ATOM 621 C CA . CYS A 1 86 ? 1.359 6.666 -8.809 1.00 94.94 86 CYS A CA 1
ATOM 622 C C . CYS A 1 86 ? -0.131 6.965 -9.007 1.00 94.94 86 CYS A C 1
ATOM 624 O O . CYS A 1 86 ? -0.491 7.503 -10.049 1.00 94.94 86 CYS A O 1
ATOM 626 N N . THR A 1 87 ? -0.950 6.684 -8.000 1.00 95.19 87 THR A N 1
ATOM 627 C CA . THR A 1 87 ? -2.393 6.941 -7.905 1.00 95.19 87 THR A CA 1
ATOM 628 C C . THR A 1 87 ? -2.686 7.627 -6.557 1.00 95.19 87 THR A C 1
ATOM 630 O O . THR A 1 87 ? -1.872 7.487 -5.634 1.00 95.19 87 THR A O 1
ATOM 633 N N . PRO A 1 88 ? -3.819 8.344 -6.392 1.00 93.25 88 PRO A N 1
ATOM 634 C CA . PRO A 1 88 ? -4.134 9.050 -5.139 1.00 93.25 88 PRO A CA 1
ATOM 635 C C . PRO A 1 88 ? -4.196 8.153 -3.891 1.00 93.25 88 PRO A C 1
ATOM 637 O O . PRO A 1 88 ? -3.820 8.577 -2.801 1.00 93.25 88 PRO A O 1
ATOM 640 N N . ALA A 1 89 ? -4.636 6.905 -4.056 1.00 95.25 89 ALA A N 1
ATOM 641 C CA . ALA A 1 89 ? -4.641 5.850 -3.044 1.00 95.25 89 ALA A CA 1
ATOM 642 C C . ALA A 1 89 ? -3.893 4.615 -3.580 1.00 95.25 89 ALA A C 1
ATOM 644 O O . ALA A 1 89 ? -3.807 4.461 -4.802 1.00 95.25 89 ALA A O 1
ATOM 645 N N . PRO A 1 90 ? -3.345 3.731 -2.724 1.00 96.75 90 PRO A N 1
ATOM 646 C CA . PRO A 1 90 ? -2.786 2.463 -3.188 1.00 96.75 90 PRO A CA 1
ATOM 647 C C . PRO A 1 90 ? -3.859 1.627 -3.899 1.00 96.75 90 PRO A C 1
ATOM 649 O O . PRO A 1 90 ? -5.012 1.601 -3.473 1.00 96.75 90 PRO A O 1
ATOM 652 N N . VAL A 1 91 ? -3.472 0.922 -4.960 1.00 97.00 91 VAL A N 1
ATOM 653 C CA . VAL A 1 91 ? -4.388 0.094 -5.754 1.00 97.00 91 VAL A CA 1
ATOM 654 C C . VAL A 1 91 ? -3.934 -1.354 -5.720 1.00 97.00 91 VAL A C 1
ATOM 656 O O . VAL A 1 91 ? -2.776 -1.656 -6.002 1.00 97.00 91 VAL A O 1
ATOM 659 N N . LEU A 1 92 ? -4.857 -2.254 -5.389 1.00 97.31 92 LEU A N 1
ATOM 660 C CA . LEU A 1 92 ? -4.672 -3.688 -5.563 1.00 97.31 92 LEU A CA 1
ATOM 661 C C . LEU A 1 92 ? -5.023 -4.027 -7.011 1.00 97.31 92 LEU A C 1
ATOM 663 O O . LEU A 1 92 ? -6.134 -3.735 -7.453 1.00 97.31 92 LEU A O 1
ATOM 667 N N . LEU A 1 93 ? -4.092 -4.622 -7.751 1.00 96.44 93 LEU A N 1
ATOM 668 C CA . LEU A 1 93 ? -4.357 -5.022 -9.129 1.00 96.44 93 LEU A CA 1
ATOM 669 C C . LEU A 1 93 ? -5.315 -6.221 -9.151 1.00 96.44 93 LEU A C 1
ATOM 671 O O . LEU A 1 93 ? -5.224 -7.118 -8.308 1.00 96.44 93 LEU A O 1
ATOM 675 N N . GLY A 1 94 ? -6.232 -6.223 -10.121 1.00 90.44 94 GLY A N 1
ATOM 676 C CA . GLY A 1 94 ? -7.181 -7.317 -10.335 1.00 90.44 94 GLY A CA 1
ATOM 677 C C . GLY A 1 94 ? -6.509 -8.611 -10.809 1.00 90.44 94 GLY A C 1
ATOM 678 O O . GLY A 1 94 ? -5.286 -8.692 -10.917 1.00 90.44 94 GLY A O 1
ATOM 679 N N . ALA A 1 95 ? -7.313 -9.627 -11.133 1.00 83.00 95 ALA A N 1
ATOM 680 C CA . ALA A 1 95 ? -6.823 -10.950 -11.542 1.00 83.00 95 ALA A CA 1
ATOM 681 C C . ALA A 1 95 ? -5.853 -10.904 -12.740 1.00 83.00 95 ALA A C 1
ATOM 683 O O . ALA A 1 95 ? -4.845 -11.608 -12.736 1.00 83.00 95 ALA A O 1
ATOM 684 N N . GLU A 1 96 ? -6.112 -10.012 -13.701 1.00 82.50 96 GLU A N 1
ATOM 685 C CA . GLU A 1 96 ? -5.265 -9.773 -14.881 1.00 82.50 96 GLU A CA 1
ATOM 686 C C . GLU A 1 96 ? -3.908 -9.134 -14.542 1.00 82.50 96 GLU A C 1
ATOM 688 O O . GLU A 1 96 ? -3.011 -9.085 -15.379 1.00 82.50 96 GLU A O 1
ATOM 693 N N . LYS A 1 97 ? -3.740 -8.625 -13.311 1.00 86.38 97 LYS A N 1
ATOM 694 C CA . LYS A 1 97 ? -2.527 -7.940 -12.827 1.00 86.38 97 LYS A CA 1
ATOM 695 C C . LYS A 1 97 ? -2.088 -6.771 -13.718 1.00 86.38 97 LYS A C 1
ATOM 697 O O . LYS A 1 97 ? -0.918 -6.389 -13.718 1.00 86.38 97 LYS A O 1
ATOM 702 N N . ASP A 1 98 ? -3.037 -6.192 -14.446 1.00 87.12 98 ASP A N 1
ATOM 703 C CA . ASP A 1 98 ? -2.813 -5.075 -15.350 1.00 87.12 98 ASP A CA 1
ATOM 704 C C . ASP A 1 98 ? -3.006 -3.730 -14.636 1.00 87.12 98 ASP A C 1
ATOM 706 O O . ASP A 1 98 ? -3.883 -3.557 -13.789 1.00 87.12 98 ASP A O 1
ATOM 710 N N . ALA A 1 99 ? -2.162 -2.771 -15.004 1.00 89.94 99 ALA A N 1
ATOM 711 C CA . ALA A 1 99 ? -2.167 -1.402 -14.516 1.00 89.94 99 ALA A CA 1
ATOM 712 C C . ALA A 1 99 ? -2.485 -0.375 -15.623 1.00 89.94 99 ALA A C 1
ATOM 714 O O . ALA A 1 99 ? -2.441 0.831 -15.369 1.00 89.94 99 ALA A O 1
ATOM 715 N N . ALA A 1 100 ? -2.796 -0.807 -16.853 1.00 86.31 100 ALA A N 1
ATOM 716 C CA . ALA A 1 100 ? -3.061 0.093 -17.975 1.00 86.31 100 ALA A CA 1
ATOM 717 C C . ALA A 1 100 ? -4.262 1.024 -17.728 1.00 86.31 100 ALA A C 1
ATOM 719 O O . ALA A 1 100 ? -4.231 2.188 -18.138 1.00 86.31 100 ALA A O 1
ATOM 720 N N . GLY A 1 101 ? -5.283 0.541 -17.014 1.00 88.81 101 GLY A N 1
ATOM 721 C CA . GLY A 1 101 ? -6.490 1.300 -16.676 1.00 88.81 101 GLY A CA 1
ATOM 722 C C . GLY A 1 101 ? -6.340 2.303 -15.528 1.00 88.81 101 GLY A C 1
ATOM 723 O O . GLY A 1 101 ? -7.306 2.986 -15.207 1.00 88.81 101 GLY A O 1
ATOM 724 N N . LEU A 1 102 ? -5.169 2.404 -14.889 1.00 94.06 102 LEU A N 1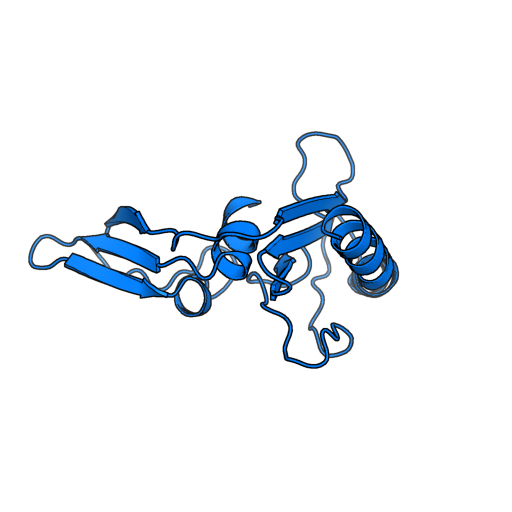
ATOM 725 C CA . LEU A 1 102 ? -4.997 3.303 -13.748 1.00 94.06 102 LEU A CA 1
ATOM 726 C C . LEU A 1 102 ? -4.949 4.778 -14.171 1.00 94.06 102 LEU A C 1
ATOM 728 O O . LEU A 1 102 ? -4.328 5.156 -15.174 1.00 94.06 102 LEU A O 1
ATOM 732 N N . GLU A 1 103 ? -5.554 5.625 -13.339 1.00 94.44 103 GLU A N 1
ATOM 733 C CA . GLU A 1 103 ? -5.432 7.078 -13.421 1.00 94.44 103 GLU A CA 1
ATOM 734 C C . GLU A 1 103 ? -4.152 7.541 -12.721 1.00 94.44 103 GLU A C 1
ATOM 736 O O . GLU A 1 103 ? -4.065 7.634 -11.495 1.00 94.44 103 GLU A O 1
ATOM 741 N N . PHE A 1 104 ? -3.124 7.810 -13.524 1.00 96.31 104 PHE A N 1
ATOM 742 C CA . PHE A 1 104 ? -1.815 8.190 -13.014 1.00 96.31 104 PHE A CA 1
ATOM 743 C C . PHE A 1 104 ? -1.766 9.659 -12.594 1.00 96.31 104 PHE A C 1
ATOM 745 O O . PHE A 1 104 ? -2.117 10.556 -13.359 1.00 96.31 104 PHE A O 1
ATOM 752 N N . MET A 1 105 ? -1.224 9.904 -11.405 1.00 95.19 105 MET A N 1
ATOM 753 C CA . MET A 1 105 ? -0.954 11.247 -10.906 1.00 95.19 105 MET A CA 1
ATOM 754 C C . MET A 1 105 ? 0.136 11.950 -11.721 1.00 95.19 105 MET A C 1
ATOM 756 O O . MET A 1 105 ? 1.092 11.331 -12.188 1.00 95.19 105 MET A O 1
ATOM 760 N N . ASN A 1 106 ? 0.032 13.272 -11.819 1.00 96.19 106 ASN A N 1
ATOM 761 C CA . ASN A 1 106 ? 1.037 14.138 -12.420 1.00 96.19 106 ASN A CA 1
ATOM 762 C C . ASN A 1 106 ? 1.486 15.173 -11.383 1.00 96.19 106 ASN A C 1
ATOM 764 O O . ASN A 1 106 ? 0.681 15.999 -10.962 1.00 96.19 106 ASN A O 1
ATOM 768 N N . ASP A 1 107 ? 2.747 15.118 -10.957 1.00 93.94 107 ASP A N 1
ATOM 769 C CA . ASP A 1 107 ? 3.280 16.011 -9.925 1.00 93.94 107 ASP A CA 1
ATOM 770 C C . ASP A 1 107 ? 4.759 16.364 -10.167 1.00 93.94 107 ASP A C 1
ATOM 772 O O . ASP A 1 107 ? 5.363 15.972 -11.166 1.00 93.94 107 ASP A O 1
ATOM 776 N N . GLN A 1 108 ? 5.349 17.095 -9.218 1.00 93.69 108 GLN A N 1
ATOM 777 C CA . GLN A 1 108 ? 6.751 17.530 -9.234 1.00 93.69 108 GLN A CA 1
ATOM 778 C C . GLN A 1 108 ? 7.765 16.370 -9.284 1.00 93.69 108 GLN A C 1
ATOM 780 O O . GLN A 1 108 ? 8.919 16.584 -9.638 1.00 93.69 108 GLN A O 1
ATOM 785 N N . ARG A 1 109 ? 7.371 15.146 -8.909 1.00 93.62 109 ARG A N 1
ATOM 786 C CA . ARG A 1 109 ? 8.280 13.989 -8.860 1.00 93.62 109 ARG A CA 1
ATOM 787 C C . ARG A 1 109 ? 8.338 13.265 -10.191 1.00 93.62 109 ARG A C 1
ATOM 789 O O . ARG A 1 109 ? 9.385 12.742 -10.559 1.00 93.62 109 ARG A O 1
ATOM 796 N N . ALA A 1 110 ? 7.199 13.175 -10.872 1.00 96.50 110 ALA A N 1
ATOM 797 C CA . ALA A 1 110 ? 7.086 12.505 -12.154 1.00 96.50 110 ALA A CA 1
ATOM 798 C C . ALA A 1 110 ? 5.759 12.812 -12.843 1.00 96.50 110 ALA A C 1
ATOM 800 O O . ALA A 1 110 ? 4.701 12.887 -12.207 1.00 96.50 110 ALA A O 1
ATOM 801 N N . SER A 1 111 ? 5.810 12.842 -14.175 1.00 97.44 111 SER A N 1
ATOM 802 C CA . SER A 1 111 ? 4.607 12.933 -14.988 1.00 97.44 111 SER A CA 1
ATOM 803 C C . SER A 1 111 ? 3.782 11.646 -14.957 1.00 97.44 111 SER A C 1
ATOM 805 O O . SER A 1 111 ? 4.314 10.544 -14.773 1.00 97.44 111 SER A O 1
ATOM 807 N N . ALA A 1 112 ? 2.482 11.774 -15.229 1.00 97.44 112 ALA A N 1
ATOM 808 C CA . ALA A 1 112 ? 1.590 10.626 -15.400 1.00 97.44 112 ALA A CA 1
ATOM 809 C C . ALA A 1 112 ? 2.103 9.661 -16.487 1.00 97.44 112 ALA A C 1
ATOM 811 O O . ALA A 1 112 ? 2.101 8.442 -16.306 1.00 97.44 112 ALA A O 1
ATOM 812 N N . ALA A 1 113 ? 2.621 10.208 -17.594 1.00 97.06 113 ALA A N 1
ATOM 813 C CA . ALA A 1 113 ? 3.205 9.433 -18.688 1.00 97.06 113 ALA A CA 1
ATOM 814 C C . ALA A 1 113 ? 4.455 8.649 -18.253 1.00 97.06 113 ALA A C 1
ATOM 816 O O . ALA A 1 113 ? 4.608 7.483 -18.620 1.00 97.06 113 ALA A O 1
ATOM 817 N N . TYR A 1 114 ? 5.329 9.252 -17.439 1.00 97.44 114 TYR A N 1
ATOM 818 C CA . TYR A 1 114 ? 6.503 8.562 -16.908 1.00 97.44 114 TYR A CA 1
ATOM 819 C C . TYR A 1 114 ? 6.100 7.407 -15.990 1.00 97.44 114 TYR A C 1
ATOM 821 O O . TYR A 1 114 ? 6.584 6.292 -16.170 1.00 97.44 114 TYR A O 1
ATOM 829 N N . ARG A 1 115 ? 5.158 7.638 -15.065 1.00 97.81 115 ARG A N 1
ATOM 830 C CA . ARG A 1 115 ? 4.643 6.604 -14.151 1.00 97.81 115 ARG A CA 1
ATOM 831 C C . ARG A 1 115 ? 4.037 5.427 -14.915 1.00 97.81 115 ARG A C 1
ATOM 833 O O . ARG A 1 115 ? 4.411 4.286 -14.653 1.00 97.81 115 ARG A O 1
ATOM 840 N N . ARG A 1 116 ? 3.199 5.710 -15.919 1.00 96.50 116 ARG A N 1
ATOM 841 C CA . ARG A 1 116 ? 2.618 4.703 -16.822 1.00 96.50 116 ARG A CA 1
ATOM 842 C C . ARG A 1 116 ? 3.693 3.886 -17.541 1.00 96.50 116 ARG A C 1
ATOM 844 O O . ARG A 1 116 ? 3.552 2.676 -17.673 1.00 96.50 116 ARG A O 1
ATOM 851 N N . LYS A 1 117 ? 4.773 4.535 -17.985 1.00 96.44 117 LYS A N 1
ATOM 852 C CA . LYS A 1 117 ? 5.878 3.883 -18.700 1.00 96.44 117 LYS A CA 1
ATOM 853 C C . LYS A 1 117 ? 6.713 2.967 -17.802 1.00 96.44 117 LYS A C 1
ATOM 855 O O . LYS A 1 117 ? 7.114 1.897 -18.249 1.00 96.44 117 LYS A O 1
ATOM 860 N N . VAL A 1 118 ? 7.018 3.381 -16.571 1.00 97.06 118 VAL A N 1
ATOM 861 C CA . VAL A 1 118 ? 7.947 2.642 -15.692 1.00 97.06 118 VAL A CA 1
ATOM 862 C C . VAL A 1 118 ? 7.270 1.566 -14.848 1.00 97.06 118 VAL A C 1
ATOM 864 O O . VAL A 1 118 ? 7.918 0.576 -14.511 1.00 97.06 118 VAL A O 1
ATOM 867 N N . LEU A 1 119 ? 5.985 1.728 -14.511 1.00 97.38 119 LEU A N 1
ATOM 868 C CA . LEU A 1 119 ? 5.282 0.817 -13.605 1.00 97.38 119 LEU A CA 1
ATOM 869 C C . LEU A 1 119 ? 5.333 -0.662 -14.047 1.00 97.38 119 LEU A C 1
ATOM 871 O O . LEU A 1 119 ? 5.657 -1.490 -13.194 1.00 97.38 119 LEU A O 1
ATOM 875 N N . PRO A 1 120 ? 5.109 -1.026 -15.330 1.00 96.12 120 PRO A N 1
ATOM 876 C CA . PRO A 1 120 ? 5.165 -2.428 -15.755 1.00 96.12 120 PRO A CA 1
ATOM 877 C C . PRO A 1 120 ? 6.518 -3.095 -15.478 1.00 96.12 120 PRO A C 1
ATOM 879 O O . PRO A 1 120 ? 6.577 -4.256 -15.074 1.00 96.12 120 PRO A O 1
ATOM 882 N N . GLU A 1 121 ? 7.616 -2.353 -15.636 1.00 96.50 121 GLU A N 1
ATOM 883 C CA . GLU A 1 121 ? 8.961 -2.869 -15.379 1.00 96.50 121 GLU A CA 1
ATOM 884 C C . GLU A 1 121 ? 9.212 -3.077 -13.881 1.00 96.50 121 GLU A C 1
ATOM 886 O O . GLU A 1 121 ? 9.775 -4.100 -13.491 1.00 96.50 121 GLU A O 1
ATOM 891 N N . ILE A 1 122 ? 8.756 -2.154 -13.028 1.00 97.56 122 ILE A N 1
ATOM 892 C CA . ILE A 1 122 ? 8.874 -2.314 -11.571 1.00 97.56 122 ILE A CA 1
ATOM 893 C C . ILE A 1 122 ? 8.010 -3.485 -11.083 1.00 97.56 122 ILE A C 1
ATOM 895 O O . ILE A 1 122 ? 8.476 -4.282 -10.267 1.00 97.56 122 ILE A O 1
ATOM 899 N N . ILE A 1 123 ? 6.802 -3.668 -11.631 1.00 97.00 123 ILE A N 1
ATOM 900 C CA . ILE A 1 123 ? 5.966 -4.846 -11.349 1.00 97.00 123 ILE A CA 1
ATOM 901 C C . ILE A 1 123 ? 6.721 -6.126 -11.713 1.00 97.00 123 ILE A C 1
ATOM 903 O O . ILE A 1 123 ? 6.884 -7.007 -10.867 1.00 97.00 123 ILE A O 1
ATOM 907 N N . ARG A 1 124 ? 7.245 -6.214 -12.941 1.00 96.00 124 ARG A N 1
ATOM 908 C CA . ARG A 1 124 ? 7.984 -7.387 -13.425 1.00 96.00 124 ARG A CA 1
ATOM 909 C C . ARG A 1 124 ? 9.173 -7.733 -12.524 1.00 96.00 124 ARG A C 1
ATOM 911 O O . ARG A 1 124 ? 9.366 -8.904 -12.192 1.00 96.00 124 ARG A O 1
ATOM 918 N N . ARG A 1 125 ? 9.966 -6.737 -12.112 1.00 96.62 125 ARG A N 1
ATOM 919 C CA . ARG A 1 125 ? 11.111 -6.925 -11.201 1.00 96.62 125 ARG A CA 1
ATOM 920 C C . ARG A 1 125 ? 10.684 -7.418 -9.826 1.00 96.62 125 ARG A C 1
ATOM 922 O O . ARG A 1 125 ? 11.266 -8.379 -9.322 1.00 96.62 125 ARG A O 1
ATOM 929 N N . THR A 1 126 ? 9.646 -6.807 -9.262 1.00 97.25 126 THR A N 1
ATOM 930 C CA . THR A 1 126 ? 9.142 -7.157 -7.928 1.00 97.25 126 THR A CA 1
ATOM 931 C C . THR A 1 126 ? 8.589 -8.579 -7.911 1.00 97.25 126 THR A C 1
ATOM 933 O O . THR A 1 126 ? 8.927 -9.358 -7.023 1.00 97.25 126 THR A O 1
ATOM 936 N N . VAL A 1 127 ? 7.816 -8.963 -8.933 1.00 95.38 127 VAL A N 1
ATOM 937 C CA . VAL A 1 127 ? 7.303 -10.334 -9.084 1.00 95.38 127 VAL A CA 1
ATOM 938 C C . VAL A 1 127 ? 8.451 -11.335 -9.205 1.00 95.38 127 VAL A C 1
ATOM 940 O O . VAL A 1 127 ? 8.449 -12.333 -8.493 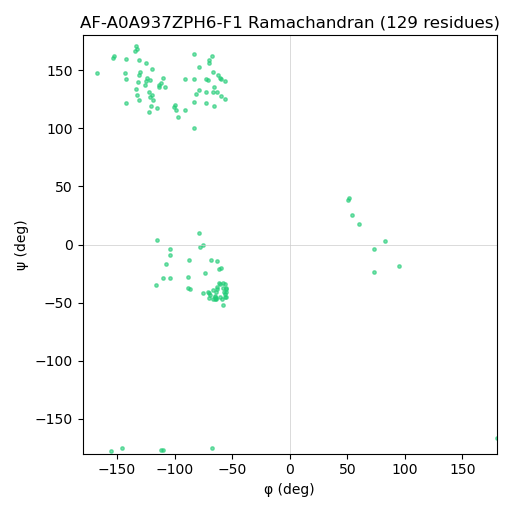1.00 95.38 127 VAL A O 1
ATOM 943 N N . LYS A 1 128 ? 9.473 -11.044 -10.022 1.00 94.88 128 LYS A N 1
ATOM 944 C CA . LYS A 1 128 ? 10.653 -11.913 -10.165 1.00 94.88 128 LYS A CA 1
ATOM 945 C C . LYS A 1 128 ? 11.440 -12.079 -8.856 1.00 94.88 128 LYS A C 1
ATOM 947 O O . LYS A 1 128 ? 12.027 -13.129 -8.622 1.00 94.88 128 LYS A O 1
ATOM 952 N N . ARG A 1 129 ? 11.479 -11.054 -8.001 1.00 93.19 129 ARG A N 1
ATOM 953 C CA . ARG A 1 129 ? 12.091 -11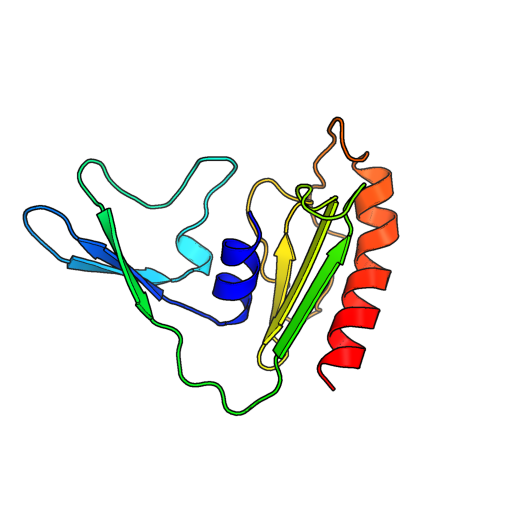.137 -6.662 1.00 93.19 129 ARG A CA 1
ATOM 954 C C . ARG A 1 129 ? 11.252 -11.934 -5.665 1.00 93.19 129 ARG A C 1
ATOM 956 O O . ARG A 1 129 ? 11.799 -12.442 -4.693 1.00 93.19 129 ARG A O 1
ATOM 963 N N . CYS A 1 130 ? 9.945 -12.007 -5.896 1.00 89.94 130 CYS A N 1
ATOM 964 C CA . CYS A 1 130 ? 9.002 -12.737 -5.061 1.00 89.94 130 CYS A CA 1
ATOM 965 C C . CYS A 1 130 ? 8.854 -14.216 -5.468 1.00 89.94 130 CYS A C 1
ATOM 967 O O . CYS A 1 130 ? 8.263 -14.978 -4.709 1.00 89.94 130 CYS A O 1
ATOM 969 N N . SER A 1 131 ? 9.340 -14.624 -6.647 1.00 78.38 131 SER A N 1
ATOM 970 C CA . SER A 1 131 ? 9.386 -16.026 -7.107 1.00 78.38 131 SER A CA 1
ATOM 971 C C . SER A 1 131 ? 10.536 -16.826 -6.509 1.00 78.38 131 SER A C 1
ATOM 973 O O . SER A 1 131 ? 10.359 -18.051 -6.345 1.00 78.38 131 SER A O 1
#

Secondary structure (DSSP, 8-state):
--HHHHHHHTT-EEEEE-SS-EEEEEHHHHEEETTEESPPTT-EEEEEEPPP--S-EEEEEE-SSTTSPPSEEEEEETTEEEEESSSSS-EE--TT---TT------SS--HHHHHHHHHHHHHHHHHHH-

Nearest PDB structures (foldseek):
  1n60-assembly1_C  TM=8.664E-01  e=1.691E-08  Afipia carboxidovorans OM5
  1ffu-assembly1_F  TM=8.744E-01  e=1.500E-07  Hydrogenophaga pseudoflava
  1ffv-assembly1_F  TM=8.745E-01  e=3.551E-07  Hydrogenophaga pseudoflava
  1t3q-assembly1_F  TM=8.649E-01  e=9.429E-07  Pseudomonas putida
  2w54-assembly1_A  TM=8.562E-01  e=1.581E-06  Rhodobacter capsulatus

Radius of gyration: 15.2 Å; Cα contacts (8 Å, |Δi|>4): 259; chains: 1; bounding box: 35×36×42 Å